Protein AF-A0A370U987-F1 (afdb_monomer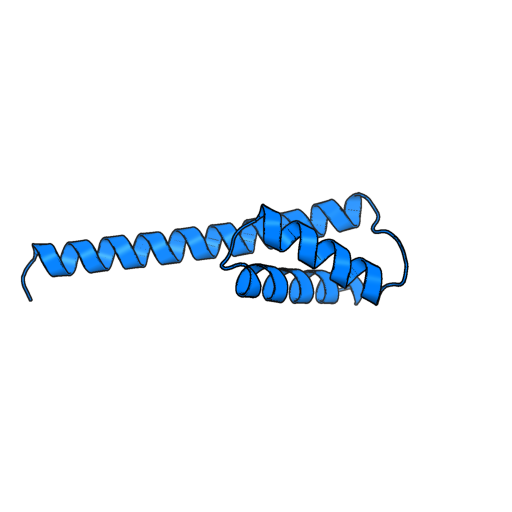_lite)

Secondary structure (DSSP, 8-state):
--HHHHHHHHHHHHHHHHTTT-HHHHHHHHHHHHHHHHTSPPPHHHHHHHHHHHHHHHHHHHHHHHHHHHHHHHHHHHT-

Radius of gyration: 16.36 Å; chains: 1; bounding box: 44×22×44 Å

pLDDT: mean 91.25, std 9.58, range [51.19, 97.25]

Sequence (80 aa):
MSYLSDLRGEVAHDAASKYNFDFIESRKYAIRIYEGGIGRMMTTNELEDLEEILERICSTEKKRRAEIAAEKYRRMKDGY

Structure (mmCIF, N/CA/C/O backbone):
data_AF-A0A370U987-F1
#
_entry.id   AF-A0A370U987-F1
#
loop_
_atom_site.group_PDB
_atom_site.id
_atom_site.type_symbol
_atom_site.label_atom_id
_atom_site.label_alt_id
_atom_site.label_comp_id
_atom_site.label_asym_id
_atom_site.label_entity_id
_atom_site.label_seq_id
_atom_site.pdbx_PDB_ins_code
_atom_site.Cartn_x
_atom_site.Cartn_y
_atom_site.Cartn_z
_atom_site.occupancy
_atom_site.B_iso_or_equiv
_atom_site.auth_seq_id
_atom_site.auth_comp_id
_atom_site.auth_asym_id
_atom_site.auth_atom_id
_atom_site.pdbx_PDB_model_num
ATOM 1 N N . MET A 1 1 ? 1.277 15.504 -14.675 1.00 52.22 1 MET A N 1
ATOM 2 C CA . MET A 1 1 ? 1.349 14.147 -14.092 1.00 52.22 1 MET A CA 1
ATOM 3 C C . MET A 1 1 ? 1.972 13.243 -15.138 1.00 52.22 1 MET A C 1
ATOM 5 O O . MET A 1 1 ? 1.673 13.445 -16.311 1.00 52.22 1 MET A O 1
ATOM 9 N N . SER A 1 2 ? 2.912 12.372 -14.765 1.00 63.94 2 SER A N 1
ATOM 10 C CA . SER A 1 2 ? 3.550 11.454 -15.717 1.00 63.94 2 SER A CA 1
ATOM 11 C C . SER A 1 2 ? 2.817 10.113 -15.677 1.00 63.94 2 SER A C 1
ATOM 13 O O . SER A 1 2 ? 2.394 9.677 -14.617 1.00 63.94 2 SER A O 1
ATOM 15 N N . TYR A 1 3 ? 2.679 9.428 -16.812 1.00 71.31 3 TYR A N 1
ATOM 16 C CA . TYR A 1 3 ? 1.980 8.134 -16.886 1.00 71.31 3 TYR A CA 1
ATOM 17 C C . TYR A 1 3 ? 2.473 7.106 -15.842 1.00 71.31 3 TYR A C 1
ATOM 19 O O . TYR A 1 3 ? 1.706 6.310 -15.308 1.00 71.31 3 TYR A O 1
ATOM 27 N N . LEU A 1 4 ? 3.763 7.161 -15.499 1.00 70.62 4 LEU A N 1
ATOM 28 C CA . LEU A 1 4 ? 4.374 6.266 -14.519 1.00 70.62 4 LEU A CA 1
ATOM 29 C C . LEU A 1 4 ? 3.999 6.587 -13.065 1.00 70.62 4 LEU A C 1
ATOM 31 O O . LEU A 1 4 ? 4.023 5.666 -12.250 1.00 70.62 4 LEU A O 1
ATOM 35 N N . SER A 1 5 ? 3.660 7.841 -12.729 1.00 71.19 5 SER A N 1
ATOM 36 C CA . SER A 1 5 ? 3.159 8.180 -11.388 1.00 71.19 5 SER A CA 1
ATOM 37 C C . SER A 1 5 ? 1.756 7.625 -11.162 1.00 71.19 5 SER A C 1
ATOM 39 O O . SER A 1 5 ? 1.470 7.109 -10.083 1.00 71.19 5 SER A O 1
ATOM 41 N N . ASP A 1 6 ? 0.919 7.666 -12.197 1.00 82.19 6 ASP A N 1
ATOM 42 C CA . ASP A 1 6 ? -0.466 7.194 -12.129 1.00 82.19 6 ASP A CA 1
ATOM 43 C C . ASP A 1 6 ? -0.498 5.663 -11.979 1.00 82.19 6 ASP A C 1
ATOM 45 O O . ASP A 1 6 ? -1.170 5.136 -11.092 1.00 82.19 6 ASP A O 1
ATOM 49 N N . LEU A 1 7 ? 0.359 4.955 -12.728 1.00 88.12 7 LEU A N 1
ATOM 50 C CA . LEU A 1 7 ? 0.521 3.503 -12.609 1.00 88.12 7 LEU A CA 1
ATOM 51 C C . LEU A 1 7 ? 0.987 3.064 -11.207 1.00 88.12 7 LEU A C 1
ATOM 53 O O . LEU A 1 7 ? 0.484 2.073 -10.679 1.00 88.12 7 LEU A O 1
ATOM 57 N N . ARG A 1 8 ? 1.929 3.783 -10.573 1.00 91.50 8 ARG A N 1
ATOM 58 C CA . ARG A 1 8 ? 2.362 3.464 -9.194 1.00 91.50 8 ARG A CA 1
ATOM 59 C C . ARG A 1 8 ? 1.211 3.599 -8.202 1.00 91.50 8 ARG A C 1
ATOM 61 O O . ARG A 1 8 ? 1.060 2.744 -7.332 1.00 91.50 8 ARG A O 1
ATOM 68 N N . GLY A 1 9 ? 0.395 4.643 -8.351 1.00 90.50 9 GLY A N 1
ATOM 69 C CA . GLY A 1 9 ? -0.789 4.865 -7.524 1.00 90.50 9 GLY A CA 1
ATOM 70 C C . GLY A 1 9 ? -1.802 3.727 -7.632 1.00 90.50 9 GLY A C 1
ATOM 71 O O . GLY A 1 9 ? -2.239 3.187 -6.615 1.00 90.50 9 GLY A O 1
ATOM 72 N N . GLU A 1 10 ? -2.131 3.319 -8.856 1.00 93.69 10 GLU A N 1
ATOM 73 C CA . GLU A 1 10 ? -3.065 2.217 -9.113 1.00 93.69 10 GLU A CA 1
ATOM 74 C C . GLU A 1 10 ? -2.563 0.891 -8.535 1.00 93.69 10 GLU A C 1
ATOM 76 O O . GLU A 1 10 ? -3.289 0.210 -7.807 1.00 93.69 10 GLU A O 1
ATOM 81 N N . VAL A 1 11 ? -1.295 0.554 -8.791 1.00 95.19 11 VAL A N 1
ATOM 82 C CA . VAL A 1 11 ? -0.676 -0.676 -8.285 1.00 95.19 11 VAL A CA 1
ATOM 83 C C . VAL A 1 11 ? -0.620 -0.683 -6.755 1.00 95.19 11 VAL A C 1
ATOM 85 O O . VAL A 1 11 ? -0.899 -1.711 -6.137 1.00 95.19 11 VAL A O 1
ATOM 88 N N . ALA A 1 12 ? -0.312 0.454 -6.124 1.00 95.62 12 ALA A N 1
ATOM 89 C CA . ALA A 1 12 ? -0.319 0.577 -4.669 1.00 95.62 12 ALA A CA 1
ATOM 90 C C . ALA A 1 12 ? -1.721 0.364 -4.075 1.00 95.62 12 ALA A C 1
ATOM 92 O O . ALA A 1 12 ? -1.862 -0.330 -3.066 1.00 95.62 12 ALA A O 1
ATOM 93 N N . HIS A 1 13 ? -2.762 0.919 -4.702 1.00 94.94 13 HIS A N 1
ATOM 94 C CA . HIS A 1 13 ? -4.146 0.730 -4.266 1.00 94.94 13 HIS A CA 1
ATOM 95 C C . HIS A 1 13 ? -4.614 -0.725 -4.394 1.00 94.94 13 HIS A C 1
ATOM 97 O O . HIS A 1 13 ? -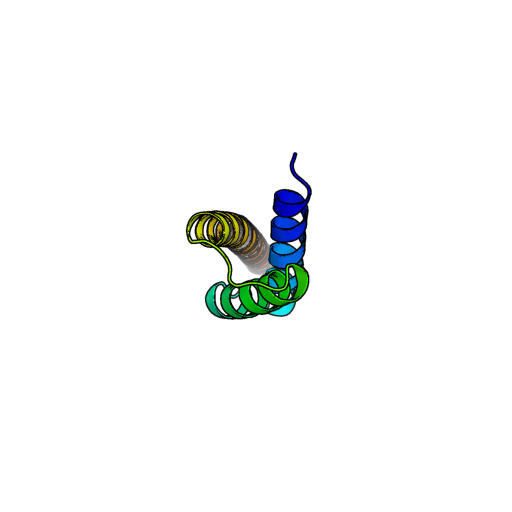5.187 -1.255 -3.436 1.00 94.94 13 HIS A O 1
ATOM 103 N N . ASP A 1 14 ? -4.349 -1.377 -5.531 1.00 96.06 14 ASP A N 1
ATOM 104 C CA . ASP A 1 14 ? -4.682 -2.793 -5.738 1.00 96.06 14 ASP A CA 1
ATOM 105 C C . ASP A 1 14 ? -3.971 -3.676 -4.705 1.00 96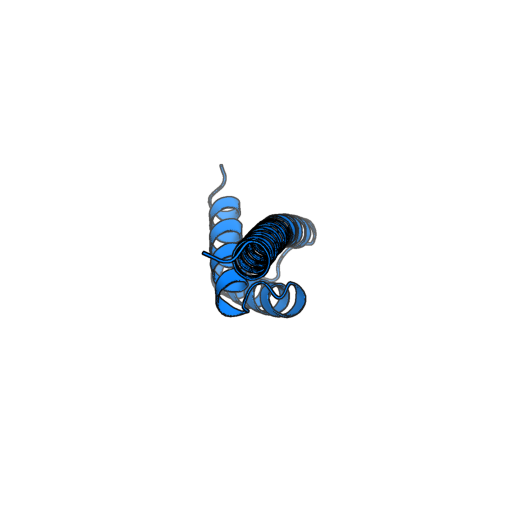.06 14 ASP A C 1
ATOM 107 O O . ASP A 1 14 ? -4.607 -4.468 -4.005 1.00 96.06 14 ASP A O 1
ATOM 111 N N . ALA A 1 15 ? -2.662 -3.472 -4.533 1.00 96.31 15 ALA A N 1
ATOM 112 C CA . ALA A 1 15 ? -1.858 -4.229 -3.584 1.00 96.31 15 ALA A CA 1
ATOM 113 C C . ALA A 1 15 ? -2.359 -4.064 -2.142 1.00 96.31 15 ALA A C 1
ATOM 115 O O . ALA A 1 15 ? -2.584 -5.061 -1.451 1.00 96.31 15 ALA A O 1
ATOM 116 N N . ALA A 1 16 ? -2.594 -2.821 -1.710 1.00 95.94 16 ALA A N 1
ATOM 117 C CA . ALA A 1 16 ? -3.094 -2.526 -0.373 1.00 95.94 16 ALA A CA 1
ATOM 118 C C . ALA A 1 16 ? -4.458 -3.177 -0.116 1.00 95.94 16 ALA A C 1
ATOM 120 O O . ALA A 1 16 ? -4.663 -3.780 0.936 1.00 95.94 16 ALA A O 1
ATOM 121 N N . SER A 1 17 ? -5.383 -3.113 -1.076 1.00 94.62 17 SER A N 1
ATOM 122 C CA . SER A 1 17 ? -6.692 -3.758 -0.938 1.00 94.62 17 SER A CA 1
ATOM 123 C C . SER A 1 17 ? -6.565 -5.282 -0.841 1.00 94.62 17 SER A C 1
ATOM 125 O O . SER A 1 17 ? -7.114 -5.903 0.074 1.00 94.62 17 SER A O 1
ATOM 127 N N . LYS A 1 18 ? -5.771 -5.880 -1.735 1.00 96.25 18 LYS A N 1
ATOM 128 C CA . LYS A 1 18 ? -5.580 -7.329 -1.847 1.00 96.25 18 LYS A CA 1
ATOM 129 C C . LYS A 1 18 ? -4.988 -7.959 -0.592 1.00 96.25 18 LYS A C 1
ATOM 131 O O . LYS A 1 18 ? -5.417 -9.039 -0.191 1.00 96.25 18 LYS A O 1
ATOM 136 N N . TYR A 1 19 ? -4.037 -7.280 0.042 1.00 96.19 19 TYR A N 1
ATOM 137 C CA . TYR A 1 19 ? -3.369 -7.763 1.251 1.00 96.19 19 TYR A CA 1
ATOM 138 C C . TYR A 1 19 ? -3.930 -7.146 2.529 1.00 96.19 19 TYR A C 1
ATOM 140 O O . TYR A 1 19 ? -3.255 -7.102 3.555 1.00 96.19 19 TYR A O 1
ATOM 148 N N . ASN A 1 20 ? -5.185 -6.688 2.492 1.00 93.50 20 ASN A N 1
ATOM 149 C CA . ASN A 1 20 ? -5.890 -6.175 3.662 1.00 93.50 20 ASN A CA 1
ATOM 150 C C . ASN A 1 20 ? -5.107 -5.073 4.402 1.00 93.50 20 ASN A C 1
ATOM 152 O O . ASN A 1 20 ? -5.179 -4.955 5.628 1.00 93.50 20 ASN A O 1
ATOM 156 N N . PHE A 1 21 ? -4.399 -4.246 3.633 1.00 93.69 21 PHE A N 1
ATOM 157 C CA . PHE A 1 21 ? -3.598 -3.117 4.088 1.00 93.69 21 PHE A CA 1
ATOM 158 C C . PHE A 1 21 ? -2.417 -3.527 4.989 1.00 93.69 21 PHE A C 1
ATOM 160 O O . PHE A 1 21 ? -1.956 -2.747 5.831 1.00 93.69 21 PHE A O 1
ATOM 167 N N . ASP A 1 22 ? -1.913 -4.753 4.804 1.00 94.75 22 ASP A N 1
ATOM 168 C CA . ASP A 1 22 ? -0.598 -5.178 5.281 1.00 94.75 22 ASP A CA 1
ATOM 169 C C . ASP A 1 22 ? 0.489 -4.564 4.397 1.00 94.75 22 ASP A C 1
ATOM 171 O O . ASP A 1 22 ? 0.607 -4.889 3.215 1.00 94.75 22 ASP A O 1
ATOM 175 N N . PHE A 1 23 ? 1.285 -3.664 4.968 1.00 93.56 23 PHE A N 1
ATOM 176 C CA . PHE A 1 23 ? 2.281 -2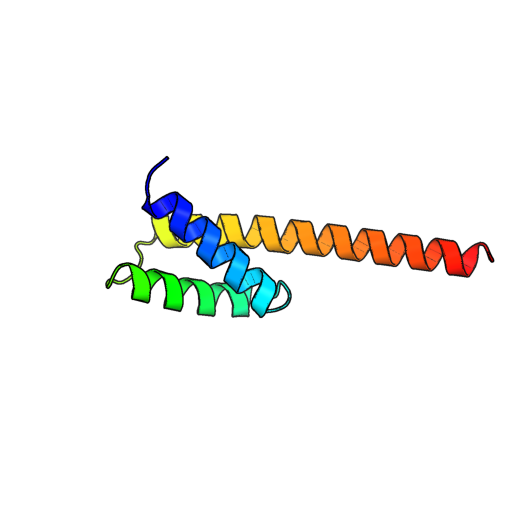.910 4.213 1.00 93.56 23 PHE A CA 1
ATOM 177 C C . PHE A 1 23 ? 3.347 -3.804 3.567 1.00 93.56 23 PHE A C 1
ATOM 179 O O . PHE A 1 23 ? 3.717 -3.577 2.418 1.00 93.56 23 PHE A O 1
ATOM 186 N N . ILE A 1 24 ? 3.830 -4.831 4.272 1.00 95.81 24 ILE A N 1
ATOM 187 C CA . ILE A 1 24 ? 4.957 -5.647 3.808 1.00 95.81 24 ILE A CA 1
ATOM 188 C C . ILE A 1 24 ? 4.532 -6.523 2.633 1.00 95.81 24 ILE A C 1
ATOM 190 O O . ILE A 1 24 ? 5.237 -6.581 1.621 1.00 95.81 24 ILE A O 1
ATOM 194 N N . GLU A 1 25 ? 3.378 -7.176 2.739 1.00 97.06 25 GLU A N 1
ATOM 195 C CA . GLU A 1 25 ? 2.863 -8.016 1.657 1.00 97.06 25 GLU A CA 1
ATOM 196 C C . GLU A 1 25 ? 2.389 -7.176 0.464 1.00 97.06 25 GLU A C 1
ATOM 198 O O . GLU A 1 25 ? 2.715 -7.498 -0.683 1.00 97.06 25 GLU A O 1
ATOM 203 N N . SER A 1 26 ? 1.736 -6.036 0.722 1.00 96.69 26 SER A N 1
ATOM 204 C CA . SER A 1 26 ? 1.347 -5.088 -0.332 1.00 96.69 26 SER A CA 1
ATOM 205 C C . SER A 1 26 ? 2.566 -4.578 -1.097 1.00 96.69 26 SER A C 1
ATOM 207 O O . SER A 1 26 ? 2.564 -4.576 -2.324 1.00 96.69 26 SER A O 1
ATOM 209 N N . ARG A 1 27 ? 3.645 -4.213 -0.394 1.00 97.19 27 ARG A N 1
ATOM 210 C CA . ARG A 1 27 ? 4.896 -3.743 -1.001 1.00 97.19 27 ARG A CA 1
ATOM 211 C C . ARG A 1 27 ? 5.512 -4.788 -1.927 1.00 97.19 27 ARG A C 1
ATOM 213 O O . ARG A 1 27 ? 5.827 -4.475 -3.072 1.00 97.19 27 ARG A O 1
ATOM 220 N N . LYS A 1 28 ? 5.664 -6.034 -1.463 1.00 97.25 28 LYS A N 1
ATOM 221 C CA . LYS A 1 28 ? 6.231 -7.127 -2.279 1.00 97.25 28 LYS A CA 1
ATOM 222 C C . LYS A 1 28 ? 5.439 -7.333 -3.568 1.00 97.25 28 LYS A C 1
ATOM 224 O O . LYS A 1 28 ? 6.020 -7.495 -4.640 1.00 97.25 28 LYS A O 1
ATOM 229 N N . TYR A 1 29 ? 4.114 -7.336 -3.459 1.00 97.25 29 TYR A N 1
ATOM 230 C CA . TYR A 1 29 ? 3.242 -7.527 -4.608 1.00 97.25 29 TYR A CA 1
ATOM 231 C C . TYR A 1 29 ? 3.270 -6.328 -5.560 1.00 97.25 29 TYR A C 1
ATOM 233 O O . TYR A 1 29 ? 3.416 -6.520 -6.766 1.00 97.25 29 TYR A O 1
ATOM 241 N N . ALA A 1 30 ? 3.201 -5.107 -5.029 1.00 96.44 30 ALA A N 1
ATOM 242 C CA . ALA A 1 30 ? 3.225 -3.880 -5.813 1.00 96.44 30 ALA A CA 1
ATOM 243 C C . ALA A 1 30 ? 4.502 -3.761 -6.659 1.00 96.44 30 ALA A C 1
ATOM 245 O O . ALA A 1 30 ? 4.411 -3.496 -7.855 1.00 96.44 30 ALA A O 1
ATOM 246 N N . ILE A 1 31 ? 5.671 -4.053 -6.076 1.00 96.81 31 ILE A N 1
ATOM 247 C CA . ILE A 1 31 ? 6.951 -4.076 -6.804 1.00 96.81 31 ILE A CA 1
ATOM 248 C C . ILE A 1 31 ? 6.878 -5.063 -7.971 1.00 96.81 31 ILE A C 1
ATOM 250 O O . ILE A 1 31 ? 7.134 -4.693 -9.113 1.00 96.81 31 ILE A O 1
ATOM 254 N N . ARG A 1 32 ? 6.448 -6.305 -7.708 1.00 96.19 32 ARG A N 1
ATOM 255 C CA . ARG A 1 32 ? 6.359 -7.348 -8.739 1.00 96.19 32 ARG A CA 1
ATOM 256 C C . ARG A 1 32 ? 5.456 -6.940 -9.906 1.00 96.19 32 ARG A C 1
ATOM 258 O O . ARG A 1 32 ? 5.796 -7.204 -11.057 1.00 96.19 32 ARG A O 1
ATOM 265 N N . ILE A 1 33 ? 4.296 -6.350 -9.617 1.00 95.00 33 ILE A N 1
ATOM 266 C CA . ILE A 1 33 ? 3.349 -5.917 -10.651 1.00 95.00 33 ILE A CA 1
ATOM 267 C C . ILE A 1 33 ? 3.909 -4.734 -11.436 1.00 95.00 33 ILE A C 1
ATOM 269 O O . ILE A 1 33 ? 3.867 -4.749 -12.664 1.00 95.00 33 ILE A O 1
ATOM 273 N N . TYR A 1 34 ? 4.461 -3.737 -10.747 1.00 94.38 34 TYR A N 1
ATOM 274 C CA . TYR A 1 34 ? 4.987 -2.544 -11.393 1.00 94.38 34 TYR A CA 1
ATOM 275 C C . TYR A 1 34 ? 6.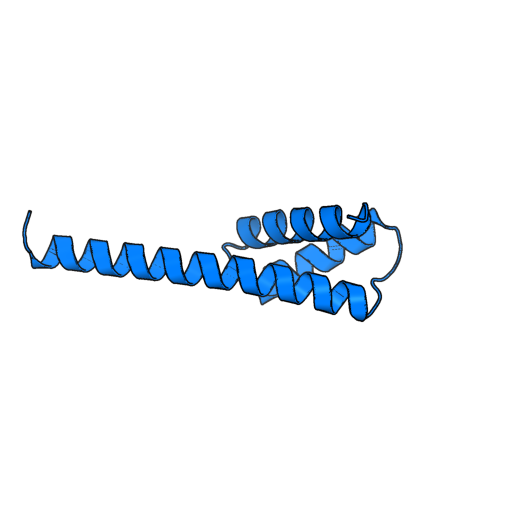176 -2.867 -12.303 1.00 94.38 34 TYR A C 1
ATOM 277 O O . TYR A 1 34 ? 6.155 -2.503 -13.477 1.00 94.38 34 TYR A O 1
ATOM 285 N N . GLU A 1 35 ? 7.162 -3.623 -11.806 1.00 95.00 35 GLU A N 1
ATOM 286 C CA . GLU A 1 35 ? 8.311 -4.091 -12.595 1.00 95.00 35 GLU A CA 1
ATOM 287 C C . GLU A 1 35 ? 7.878 -4.942 -13.793 1.00 95.00 35 GLU A C 1
ATOM 289 O O . GLU A 1 35 ? 8.406 -4.783 -14.895 1.00 95.00 35 GLU A O 1
ATOM 294 N N . GLY A 1 36 ? 6.867 -5.799 -13.605 1.00 93.69 36 GLY A N 1
ATOM 295 C CA . GLY A 1 36 ? 6.258 -6.570 -14.687 1.00 93.69 36 GLY A CA 1
ATOM 296 C C . GLY A 1 36 ? 5.583 -5.696 -15.750 1.00 93.69 36 GLY A C 1
ATOM 297 O O . GLY A 1 36 ? 5.662 -6.016 -16.933 1.00 93.69 36 GLY A O 1
ATOM 298 N N . GLY A 1 37 ? 4.962 -4.582 -15.350 1.00 90.00 37 GLY A N 1
ATOM 299 C CA . GLY A 1 37 ? 4.307 -3.636 -16.257 1.00 90.00 37 GLY A CA 1
ATOM 300 C C . GLY A 1 37 ? 5.284 -2.772 -17.057 1.00 90.00 37 GLY A C 1
ATOM 301 O O . GLY A 1 37 ? 5.042 -2.503 -18.232 1.00 90.00 37 GLY A O 1
ATOM 302 N N . ILE A 1 38 ? 6.402 -2.363 -16.452 1.00 92.19 38 ILE A N 1
ATOM 303 C CA . ILE A 1 38 ? 7.425 -1.541 -17.125 1.00 92.19 38 ILE A CA 1
ATOM 304 C C . ILE A 1 38 ? 8.515 -2.370 -17.820 1.00 92.19 38 ILE A C 1
ATOM 306 O O . ILE A 1 38 ? 9.315 -1.816 -18.573 1.00 92.19 38 ILE A O 1
ATOM 310 N N . GLY A 1 39 ? 8.583 -3.679 -17.555 1.00 93.75 39 GLY A N 1
ATOM 311 C CA . GLY A 1 39 ? 9.556 -4.598 -18.152 1.00 93.75 39 GLY A CA 1
ATOM 312 C C . GLY A 1 39 ? 10.998 -4.401 -17.673 1.00 93.75 39 GLY A C 1
ATOM 313 O O . GLY A 1 39 ? 11.933 -4.845 -18.338 1.00 93.75 39 GLY A O 1
ATOM 314 N N . ARG A 1 40 ? 11.199 -3.723 -16.539 1.00 94.75 40 ARG A N 1
ATOM 315 C CA . ARG A 1 40 ? 12.513 -3.485 -15.928 1.00 94.75 40 ARG A CA 1
ATOM 316 C C . ARG A 1 40 ? 12.413 -3.426 -14.409 1.00 94.75 40 ARG A C 1
ATOM 318 O O . ARG A 1 40 ? 11.336 -3.220 -13.860 1.00 94.75 40 ARG A O 1
ATOM 325 N N . MET A 1 41 ? 13.567 -3.521 -13.757 1.00 95.19 41 MET A N 1
ATOM 326 C CA . MET A 1 41 ? 13.685 -3.264 -12.325 1.00 95.19 41 MET A CA 1
ATOM 327 C C . MET A 1 41 ? 13.361 -1.798 -12.016 1.00 95.19 41 MET A C 1
ATOM 329 O O . MET A 1 41 ? 13.714 -0.893 -12.787 1.00 95.19 41 MET A O 1
ATOM 333 N N . MET A 1 42 ? 12.684 -1.570 -10.895 1.00 93.94 42 MET A N 1
ATOM 334 C CA . MET A 1 42 ? 12.419 -0.230 -10.383 1.00 93.94 42 MET A CA 1
ATOM 335 C C . MET A 1 42 ? 13.720 0.481 -10.016 1.00 93.94 42 MET A C 1
ATOM 337 O O . MET A 1 42 ? 14.684 -0.128 -9.557 1.00 93.94 42 MET A O 1
ATOM 341 N N . THR A 1 43 ? 13.740 1.797 -10.200 1.00 95.50 43 THR A N 1
ATOM 342 C CA . THR A 1 43 ? 14.784 2.642 -9.612 1.00 95.50 43 THR A CA 1
ATOM 343 C C . THR A 1 43 ? 14.483 2.904 -8.137 1.00 95.50 43 THR A C 1
ATOM 345 O O . THR A 1 43 ? 13.335 2.795 -7.704 1.00 95.50 43 THR A O 1
ATOM 348 N N . THR A 1 44 ? 15.497 3.308 -7.369 1.00 95.31 44 THR A N 1
ATOM 349 C CA . THR A 1 44 ? 15.332 3.656 -5.949 1.00 95.31 44 THR A CA 1
ATOM 350 C C . THR A 1 44 ? 14.269 4.737 -5.740 1.00 95.31 44 THR A C 1
ATOM 352 O O . THR A 1 44 ? 13.403 4.568 -4.894 1.00 95.31 44 THR A O 1
ATOM 355 N N . ASN A 1 45 ? 14.252 5.780 -6.576 1.00 94.75 45 ASN A N 1
ATOM 356 C CA . ASN A 1 45 ? 13.262 6.859 -6.468 1.00 94.75 45 ASN A CA 1
ATOM 357 C C . ASN A 1 45 ? 11.831 6.362 -6.732 1.00 94.75 45 ASN A C 1
ATOM 359 O O . ASN A 1 45 ? 10.886 6.792 -6.085 1.00 94.75 45 ASN A O 1
ATOM 363 N N . GLU A 1 46 ? 11.650 5.444 -7.686 1.00 93.94 46 GLU A N 1
ATOM 364 C CA . GLU A 1 46 ? 10.329 4.863 -7.954 1.00 93.94 46 GLU A CA 1
ATOM 365 C C . GLU A 1 46 ? 9.860 3.971 -6.806 1.00 93.94 46 GLU A C 1
ATOM 367 O O . GLU A 1 46 ? 8.656 3.875 -6.566 1.00 93.94 46 GLU A O 1
ATOM 372 N N . LEU A 1 47 ? 10.799 3.302 -6.132 1.00 95.31 47 LEU A N 1
ATOM 373 C CA . LEU A 1 47 ? 10.519 2.473 -4.968 1.00 95.31 47 LEU A CA 1
ATOM 374 C C . LEU A 1 47 ? 10.105 3.332 -3.774 1.00 95.31 47 LEU A C 1
ATOM 376 O O . LEU A 1 47 ? 9.085 3.034 -3.162 1.00 95.31 47 LEU A O 1
ATOM 380 N N . GLU A 1 48 ? 10.841 4.406 -3.493 1.00 95.88 48 GLU A N 1
ATOM 381 C CA . GLU A 1 48 ? 10.501 5.373 -2.443 1.00 95.88 48 GLU A CA 1
ATOM 382 C C . GLU A 1 48 ? 9.118 5.995 -2.691 1.00 95.88 48 GLU A C 1
ATOM 384 O O . GLU A 1 48 ? 8.262 5.958 -1.809 1.00 95.88 48 GLU A O 1
ATOM 389 N N . ASP A 1 49 ? 8.844 6.452 -3.920 1.00 95.00 49 ASP A N 1
ATOM 390 C CA . ASP A 1 49 ? 7.524 6.965 -4.313 1.00 95.00 49 ASP A CA 1
ATOM 391 C C . ASP A 1 49 ? 6.406 5.938 -4.048 1.00 95.00 49 ASP A C 1
ATOM 393 O O . ASP A 1 49 ? 5.339 6.272 -3.528 1.00 95.00 49 ASP A O 1
ATOM 397 N N . LEU A 1 50 ? 6.623 4.677 -4.438 1.00 95.38 50 LEU A N 1
ATOM 398 C CA . LEU A 1 50 ? 5.645 3.604 -4.260 1.00 95.38 50 LEU A CA 1
ATOM 399 C C . LEU A 1 50 ? 5.399 3.311 -2.774 1.00 95.38 50 LEU A C 1
ATOM 401 O O . LEU A 1 50 ? 4.251 3.120 -2.364 1.00 95.38 50 LEU A O 1
ATOM 405 N N . GLU A 1 51 ? 6.465 3.270 -1.977 1.00 96.50 51 GLU A N 1
ATOM 406 C CA . GLU A 1 51 ? 6.399 3.058 -0.534 1.00 96.50 51 GLU A CA 1
ATOM 407 C C . GLU A 1 51 ? 5.645 4.193 0.158 1.00 96.50 51 GLU A C 1
ATOM 409 O O . GLU A 1 51 ? 4.730 3.909 0.929 1.00 96.50 51 GLU A O 1
ATOM 414 N N . GLU A 1 52 ? 5.917 5.455 -0.182 1.00 96.88 52 GLU A N 1
ATOM 415 C CA . GLU A 1 52 ? 5.179 6.598 0.366 1.00 96.88 52 GLU A CA 1
ATOM 416 C C . GLU A 1 52 ? 3.675 6.514 0.074 1.00 96.88 52 GLU A C 1
ATOM 418 O O . GLU A 1 52 ? 2.839 6.775 0.948 1.00 96.88 52 GLU A O 1
ATOM 423 N N . ILE A 1 53 ? 3.303 6.148 -1.157 1.00 95.81 53 ILE A N 1
ATOM 424 C CA . ILE A 1 53 ? 1.897 5.983 -1.538 1.00 95.81 53 ILE A CA 1
ATOM 425 C C . ILE A 1 53 ? 1.261 4.857 -0.709 1.00 95.81 53 ILE A C 1
ATOM 427 O O . ILE A 1 53 ? 0.188 5.045 -0.125 1.00 95.81 53 ILE A O 1
ATOM 431 N N . LEU A 1 54 ? 1.929 3.704 -0.609 1.00 96.44 54 LEU A N 1
ATOM 432 C CA . LEU A 1 54 ? 1.460 2.561 0.176 1.00 96.44 54 LEU A CA 1
ATOM 433 C C . LEU A 1 54 ? 1.310 2.899 1.663 1.00 96.44 54 LEU A C 1
ATOM 435 O O . LEU A 1 54 ? 0.305 2.523 2.274 1.00 96.44 54 LEU A O 1
ATOM 439 N N . GLU A 1 55 ? 2.263 3.622 2.250 1.00 96.56 55 GLU A N 1
ATOM 440 C CA . GLU A 1 55 ? 2.208 4.050 3.647 1.00 96.56 55 GLU A CA 1
ATOM 441 C C . GLU A 1 55 ? 1.002 4.949 3.906 1.00 96.56 55 GLU A C 1
ATOM 443 O O . GLU A 1 55 ? 0.277 4.740 4.886 1.00 96.56 55 GLU A O 1
ATOM 448 N N . ARG A 1 56 ? 0.741 5.914 3.015 1.00 96.88 56 ARG A N 1
ATOM 449 C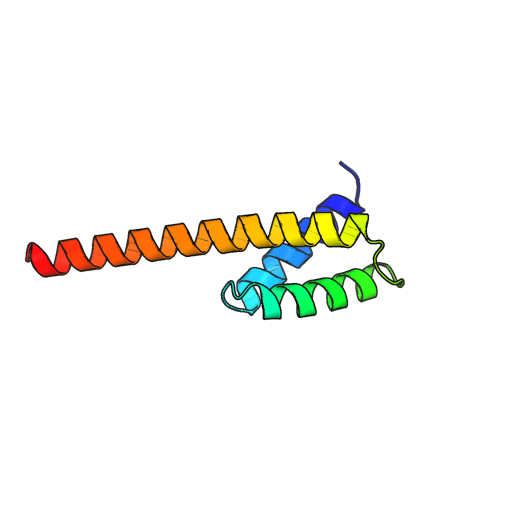 CA . ARG A 1 56 ? -0.423 6.806 3.115 1.00 96.88 56 ARG A CA 1
ATOM 450 C C . ARG A 1 56 ? -1.730 6.020 3.048 1.00 96.88 56 ARG A C 1
ATOM 452 O O . ARG A 1 56 ? -2.603 6.230 3.896 1.00 96.88 56 ARG A O 1
ATOM 459 N N . ILE A 1 57 ? -1.859 5.090 2.100 1.00 96.00 57 ILE A N 1
ATOM 460 C CA . ILE A 1 57 ? -3.054 4.243 1.947 1.00 96.00 57 ILE A CA 1
ATOM 461 C C . ILE A 1 57 ? -3.265 3.377 3.196 1.00 96.00 57 ILE A C 1
ATOM 463 O O . ILE A 1 57 ? -4.334 3.418 3.811 1.00 96.00 57 ILE A O 1
ATOM 467 N N . CYS A 1 58 ? -2.239 2.633 3.616 1.00 94.50 58 CYS A N 1
ATOM 468 C CA . CYS A 1 58 ? -2.337 1.717 4.752 1.00 94.50 58 CYS A CA 1
ATOM 469 C C . CYS A 1 58 ? -2.610 2.464 6.063 1.00 94.50 58 CYS A C 1
ATOM 471 O O . CYS A 1 58 ? -3.425 2.022 6.873 1.00 94.50 58 CYS A O 1
ATOM 473 N N . SER A 1 59 ? -1.967 3.613 6.278 1.00 95.19 59 SER A N 1
ATOM 474 C CA . SER A 1 59 ? -2.175 4.433 7.476 1.00 95.19 59 SER A CA 1
ATOM 475 C C . SER A 1 59 ? -3.584 5.014 7.535 1.00 95.19 59 SER A C 1
ATOM 477 O O . SER A 1 59 ? -4.203 5.024 8.600 1.00 95.19 59 SER A O 1
ATOM 479 N N . THR A 1 60 ? -4.110 5.465 6.395 1.00 95.56 60 THR A N 1
ATOM 480 C CA . THR A 1 60 ? -5.476 5.993 6.293 1.00 95.56 60 THR A CA 1
ATOM 481 C C . THR A 1 60 ? -6.497 4.910 6.626 1.00 95.56 60 THR A C 1
ATOM 483 O O . THR A 1 60 ? -7.384 5.126 7.451 1.00 95.56 60 THR A O 1
ATOM 486 N N . GLU A 1 61 ? -6.335 3.709 6.070 1.00 93.88 61 GLU A N 1
ATOM 487 C CA . GLU A 1 61 ? -7.238 2.599 6.364 1.00 93.88 61 GLU A CA 1
ATOM 488 C C . GLU A 1 61 ? -7.139 2.135 7.824 1.00 93.88 61 GLU A C 1
ATOM 490 O O . GLU A 1 61 ? -8.161 1.867 8.460 1.00 93.88 61 GLU A O 1
ATOM 495 N N . LYS A 1 62 ? -5.929 2.067 8.394 1.00 91.31 62 LYS A N 1
ATOM 496 C CA . LYS A 1 62 ? -5.741 1.735 9.815 1.00 91.31 62 LYS A CA 1
ATOM 497 C C . LYS A 1 62 ? -6.484 2.718 10.721 1.00 91.31 62 LYS A C 1
ATOM 499 O O . LYS A 1 62 ? -7.182 2.276 11.634 1.00 91.31 62 LYS A O 1
ATOM 504 N N . LYS A 1 63 ? -6.394 4.026 10.444 1.00 94.81 63 LYS A N 1
ATOM 505 C CA . LYS A 1 63 ? -7.152 5.061 11.171 1.00 94.81 63 LYS A CA 1
ATOM 506 C C . LYS A 1 63 ? -8.658 4.846 11.038 1.00 94.81 63 LYS A C 1
ATOM 508 O O . LYS A 1 63 ? -9.343 4.742 12.051 1.00 94.81 63 LYS A O 1
ATOM 513 N N . ARG A 1 64 ? -9.156 4.655 9.812 1.00 94.69 64 ARG A N 1
ATOM 514 C CA . ARG A 1 64 ? -10.579 4.392 9.544 1.00 94.69 64 ARG A CA 1
ATOM 515 C C . ARG A 1 64 ? -11.097 3.173 10.315 1.00 94.69 64 ARG A C 1
ATOM 517 O O . ARG A 1 64 ? -12.175 3.210 10.901 1.00 94.69 64 ARG A O 1
ATOM 524 N N . ARG A 1 65 ? -10.330 2.079 10.350 1.00 92.94 65 ARG A N 1
ATOM 525 C CA . ARG A 1 65 ? -10.690 0.864 11.102 1.00 92.94 65 ARG A CA 1
ATOM 526 C C . ARG A 1 65 ? -10.710 1.098 12.607 1.00 92.94 65 ARG A C 1
ATOM 528 O O . ARG A 1 65 ? -11.618 0.603 13.272 1.00 92.94 65 ARG A O 1
ATOM 535 N N . ALA A 1 66 ? -9.745 1.851 13.132 1.00 93.75 66 ALA A N 1
ATOM 536 C CA . ALA A 1 66 ? -9.705 2.217 14.543 1.00 93.75 66 ALA A CA 1
ATOM 537 C C . ALA A 1 66 ? -10.920 3.073 14.938 1.00 93.75 66 ALA A C 1
ATOM 539 O O . ALA A 1 66 ? -11.554 2.797 15.953 1.00 93.75 66 ALA A O 1
ATOM 540 N N . GLU A 1 67 ? -11.301 4.046 14.108 1.00 95.25 67 GLU A N 1
ATOM 541 C CA . GLU A 1 67 ? -12.494 4.876 14.318 1.00 95.25 67 GLU A CA 1
ATOM 542 C C . GLU A 1 67 ? -13.781 4.042 14.318 1.00 95.25 67 GLU A C 1
ATOM 544 O O . GLU A 1 67 ? -14.614 4.183 15.214 1.00 95.25 67 GLU A O 1
ATOM 549 N N . ILE A 1 68 ? -13.920 3.106 13.372 1.00 94.19 68 ILE A N 1
ATOM 550 C CA . ILE A 1 68 ? -15.064 2.182 13.327 1.00 94.19 68 ILE A CA 1
ATOM 551 C C . ILE A 1 68 ? -15.107 1.299 14.579 1.00 94.19 68 ILE A C 1
ATOM 553 O O . ILE A 1 68 ? -16.183 1.061 15.129 1.00 94.19 68 ILE A O 1
ATOM 557 N N . ALA A 1 69 ? -13.960 0.788 15.031 1.00 93.38 69 ALA A N 1
ATOM 558 C CA . ALA A 1 69 ? -13.884 -0.036 16.233 1.00 93.38 69 ALA A CA 1
ATOM 559 C C . ALA A 1 69 ? -14.258 0.762 17.493 1.00 93.38 69 ALA A C 1
ATOM 561 O O . ALA A 1 69 ? -15.046 0.279 18.307 1.00 93.38 69 ALA A O 1
ATOM 562 N N . ALA A 1 70 ? -13.758 1.994 17.620 1.00 93.19 70 ALA A N 1
ATOM 563 C CA . ALA A 1 70 ? -14.098 2.894 18.717 1.00 93.19 70 ALA A CA 1
ATOM 564 C C . ALA A 1 70 ? -15.600 3.218 18.737 1.00 93.19 70 ALA A C 1
ATOM 566 O O . ALA A 1 70 ? -16.233 3.165 19.789 1.00 93.19 70 ALA A O 1
ATOM 567 N N . GLU A 1 71 ? -16.193 3.484 17.574 1.00 93.62 71 GLU A N 1
ATOM 568 C CA . GLU A 1 71 ? -17.628 3.740 17.448 1.00 93.62 71 GLU A CA 1
ATOM 569 C C . GLU A 1 71 ? -18.475 2.519 17.825 1.00 93.62 71 GLU A C 1
ATOM 571 O O . GLU A 1 71 ? -19.441 2.643 18.577 1.00 93.62 71 GLU A O 1
ATOM 576 N N . LYS A 1 72 ? -18.094 1.320 17.365 1.00 92.62 72 LYS A N 1
ATOM 577 C CA . LYS A 1 72 ? -18.760 0.071 17.764 1.00 92.62 72 LYS A CA 1
ATOM 578 C C . LYS A 1 72 ? -18.708 -0.135 19.276 1.00 92.62 72 LYS A C 1
ATOM 580 O O . LYS A 1 72 ? -19.717 -0.502 19.869 1.00 92.62 72 LYS A O 1
ATOM 585 N N . TYR A 1 73 ? -17.556 0.128 19.890 1.00 90.81 73 TYR A N 1
ATOM 586 C CA . TYR A 1 73 ? -17.393 0.024 21.337 1.00 90.81 73 TYR A CA 1
ATOM 587 C C . TYR A 1 73 ? -18.292 1.014 22.092 1.00 90.81 73 TYR A C 1
ATOM 589 O O . TYR A 1 73 ? -18.950 0.617 23.052 1.00 90.81 73 TYR A O 1
ATOM 597 N N . ARG A 1 74 ? -18.384 2.273 21.634 1.00 90.94 74 ARG A N 1
ATOM 598 C CA . ARG A 1 74 ? -19.307 3.268 22.212 1.00 90.94 74 ARG A CA 1
ATOM 599 C C . ARG A 1 74 ? -20.755 2.790 22.164 1.00 90.94 74 ARG A C 1
ATOM 601 O O . ARG A 1 74 ? -21.408 2.760 23.197 1.00 90.94 74 ARG A O 1
ATOM 608 N N . ARG A 1 75 ? -21.223 2.308 21.008 1.00 88.75 75 ARG A N 1
ATOM 609 C CA . ARG A 1 75 ? -22.596 1.786 20.860 1.00 88.75 75 ARG A CA 1
ATOM 610 C C . ARG A 1 75 ? -22.898 0.611 21.788 1.00 88.75 75 ARG A C 1
ATOM 612 O O . ARG A 1 75 ? -23.972 0.574 22.370 1.00 88.75 75 ARG A O 1
ATOM 619 N N . MET A 1 76 ? -21.957 -0.324 21.949 1.00 87.81 76 MET A N 1
ATOM 620 C CA . MET A 1 76 ? -22.129 -1.452 22.876 1.00 87.81 76 MET A CA 1
ATOM 621 C C . MET A 1 76 ? -22.200 -0.998 24.337 1.00 87.81 76 MET A C 1
ATOM 623 O O . MET A 1 76 ? -22.967 -1.560 25.112 1.00 87.81 76 MET A O 1
ATOM 627 N N . LYS A 1 77 ? -21.392 -0.003 24.721 1.00 84.44 77 LYS A N 1
ATOM 628 C CA . LYS A 1 77 ? -21.360 0.529 26.087 1.00 84.44 77 LYS A CA 1
ATOM 629 C C . LYS A 1 77 ? -22.607 1.356 26.415 1.00 84.44 77 LYS A C 1
ATOM 631 O O . LYS A 1 77 ? -23.119 1.250 27.525 1.00 84.44 77 LYS A O 1
ATOM 636 N N . ASP A 1 78 ? -23.064 2.164 25.464 1.00 79.75 78 ASP A N 1
ATOM 637 C CA . ASP A 1 78 ? -24.148 3.129 25.665 1.00 79.75 78 ASP A CA 1
ATOM 638 C C . ASP A 1 78 ? -25.549 2.517 25.457 1.00 79.75 78 ASP A C 1
ATOM 640 O O . ASP A 1 78 ? -26.544 3.192 25.701 1.00 79.75 78 ASP A O 1
ATOM 644 N N . GLY A 1 79 ? -25.634 1.235 25.074 1.00 60.56 79 GLY A N 1
ATOM 645 C CA . GLY A 1 79 ? -26.859 0.434 25.162 1.00 60.56 79 GLY A CA 1
ATOM 646 C C . GLY A 1 79 ? -28.024 0.941 24.309 1.00 60.56 79 GLY A C 1
ATOM 647 O O . GLY A 1 79 ? -29.103 1.180 24.848 1.00 60.56 79 GLY A O 1
ATOM 648 N N . TYR A 1 80 ? -27.814 1.082 22.998 1.00 51.19 80 TYR A N 1
ATOM 649 C CA . TYR A 1 80 ? -28.923 1.093 22.032 1.00 51.19 80 TYR A CA 1
ATOM 650 C C . TYR A 1 80 ? -29.305 -0.330 21.627 1.00 51.19 80 TYR A C 1
ATOM 652 O O . TYR A 1 80 ? -28.378 -1.103 21.283 1.00 51.19 80 TYR A O 1
#

Organism: NCBI:txid2213058

Foldseek 3Di:
DDPLLVLLLVLLVVLCVVVVLPLVRSLVRSQVVSCVVVVHHDDPVSSVSSSVSSCVVSVVVVVVVVVVVVVVVCCVVVDD